Protein AF-A0A8T4CVN1-F1 (afdb_monomer_lite)

pLDDT: mean 88.39, std 10.31, range [43.09, 98.38]

Secondary structure (DSSP, 8-state):
-PPPPPPEEEETTEEEEEEEEEE-GGGSPPTTTTT--B---S-SSTTSEEEEEEEETTEEEEEEEEE-B-GGGTT---TTEEEEEEEEEEEEE-TTS-EEEEEEEEEEEEEESS-B----EEEEEEE---TTTS-TTSPPPP--EEEEEEETTEEEEEEE-

Structure (mmCIF, N/CA/C/O backbone):
data_AF-A0A8T4CVN1-F1
#
_entry.id   AF-A0A8T4CVN1-F1
#
loop_
_atom_site.group_PDB
_atom_site.id
_atom_site.type_symbol
_atom_site.label_atom_id
_atom_site.label_alt_id
_atom_site.label_comp_id
_atom_site.label_asym_id
_atom_site.label_entity_id
_atom_site.label_seq_id
_atom_site.pdbx_PDB_ins_code
_atom_site.Cartn_x
_atom_site.Cartn_y
_atom_site.Cartn_z
_atom_site.occupancy
_atom_site.B_iso_or_equiv
_atom_site.auth_seq_id
_atom_site.auth_comp_id
_atom_site.auth_asym_id
_atom_site.auth_atom_id
_atom_site.pdbx_PDB_model_num
ATOM 1 N N . MET A 1 1 ? 0.709 12.248 -19.402 1.00 43.09 1 MET A N 1
ATOM 2 C CA . MET A 1 1 ? 0.127 12.205 -18.046 1.00 43.09 1 MET A CA 1
ATOM 3 C C . MET A 1 1 ? 0.819 11.056 -17.340 1.00 43.09 1 MET A C 1
ATOM 5 O O . MET A 1 1 ? 0.932 10.008 -17.961 1.00 43.09 1 MET A O 1
ATOM 9 N N . THR A 1 2 ? 1.383 11.261 -16.154 1.00 53.38 2 THR A N 1
ATOM 10 C CA . THR A 1 2 ? 1.953 10.176 -15.342 1.00 53.38 2 THR A CA 1
ATOM 11 C C . THR A 1 2 ? 0.798 9.344 -14.784 1.00 53.38 2 THR A C 1
ATOM 13 O O . THR A 1 2 ? -0.135 9.899 -14.210 1.00 53.38 2 THR A O 1
ATOM 16 N N . GLN A 1 3 ? 0.802 8.041 -15.054 1.00 58.81 3 GLN A N 1
ATOM 17 C CA . GLN A 1 3 ? -0.248 7.109 -14.640 1.00 58.81 3 GLN A CA 1
ATOM 18 C C . GLN A 1 3 ? -0.075 6.780 -13.161 1.00 58.81 3 GLN A C 1
ATOM 20 O O . GLN A 1 3 ? 0.978 6.253 -12.818 1.00 58.81 3 GLN A O 1
ATOM 25 N N . GLN A 1 4 ? -1.074 7.104 -12.328 1.00 73.94 4 GLN A N 1
ATOM 26 C CA . GLN A 1 4 ? -1.076 6.837 -10.883 1.00 73.94 4 GLN A CA 1
ATOM 27 C C . GLN A 1 4 ? -0.698 5.382 -10.599 1.00 73.94 4 GLN A C 1
ATOM 29 O O . GLN A 1 4 ? -1.275 4.473 -11.192 1.00 73.94 4 GLN A O 1
ATOM 34 N N . ILE A 1 5 ? 0.284 5.181 -9.718 1.00 84.31 5 ILE A N 1
ATOM 35 C CA . ILE A 1 5 ? 0.610 3.849 -9.208 1.00 84.31 5 ILE A CA 1
ATOM 36 C C . ILE A 1 5 ? -0.385 3.581 -8.074 1.00 84.31 5 ILE A C 1
ATOM 38 O O . ILE A 1 5 ? -0.454 4.415 -7.163 1.00 84.31 5 ILE A O 1
ATOM 42 N N . PRO A 1 6 ? -1.187 2.507 -8.147 1.00 88.62 6 PRO A N 1
ATOM 43 C CA . PRO A 1 6 ? -2.185 2.219 -7.131 1.00 88.62 6 PRO A CA 1
ATOM 44 C C . PRO A 1 6 ? -1.526 1.736 -5.839 1.00 88.62 6 PRO A C 1
ATOM 46 O O . PRO A 1 6 ? -0.462 1.113 -5.854 1.00 88.62 6 PRO A O 1
ATOM 49 N N . ASP A 1 7 ? -2.203 1.993 -4.726 1.00 92.88 7 ASP A N 1
ATOM 50 C CA . ASP A 1 7 ? -1.884 1.361 -3.451 1.00 92.88 7 ASP A CA 1
ATOM 51 C C . ASP A 1 7 ? -2.186 -0.141 -3.524 1.00 92.88 7 ASP A C 1
ATOM 53 O O . ASP A 1 7 ? -2.892 -0.619 -4.416 1.00 92.88 7 ASP A O 1
ATOM 57 N N . ILE A 1 8 ? -1.638 -0.914 -2.592 1.00 95.00 8 ILE A N 1
ATOM 58 C CA . ILE A 1 8 ? -1.702 -2.378 -2.623 1.00 95.00 8 ILE A CA 1
ATOM 59 C C . ILE A 1 8 ? -2.373 -2.880 -1.350 1.00 95.00 8 ILE A C 1
ATOM 61 O O . ILE A 1 8 ? -2.080 -2.404 -0.260 1.00 95.00 8 ILE A O 1
ATOM 65 N N . CYS A 1 9 ? -3.229 -3.891 -1.459 1.00 97.12 9 CYS A N 1
ATOM 66 C CA . CYS A 1 9 ? -3.781 -4.609 -0.317 1.00 97.12 9 CYS A CA 1
ATOM 67 C C . CYS A 1 9 ? -3.409 -6.089 -0.391 1.00 97.12 9 CYS A C 1
ATOM 69 O O . CYS A 1 9 ? -3.575 -6.728 -1.428 1.00 97.12 9 CYS A O 1
ATOM 71 N N . GLN A 1 10 ? -2.923 -6.658 0.710 1.00 96.69 10 GLN A N 1
ATOM 72 C CA . GLN A 1 10 ? -2.779 -8.102 0.849 1.00 96.69 10 GLN A CA 1
ATOM 73 C C . GLN A 1 10 ? -3.943 -8.681 1.659 1.00 96.69 10 GLN A C 1
ATOM 75 O O . GLN A 1 10 ? -4.124 -8.341 2.830 1.00 96.69 10 GLN A O 1
ATOM 80 N N . PHE A 1 11 ? -4.688 -9.605 1.055 1.00 95.56 11 PHE A N 1
ATOM 81 C CA . PHE A 1 11 ? -5.818 -10.301 1.667 1.00 95.56 11 PHE A CA 1
ATOM 82 C C . PHE A 1 11 ? -5.822 -11.774 1.246 1.00 95.56 11 PHE A C 1
ATOM 84 O O . PHE A 1 11 ? -5.527 -12.099 0.099 1.00 95.56 11 PHE A O 1
ATOM 91 N N . ASP A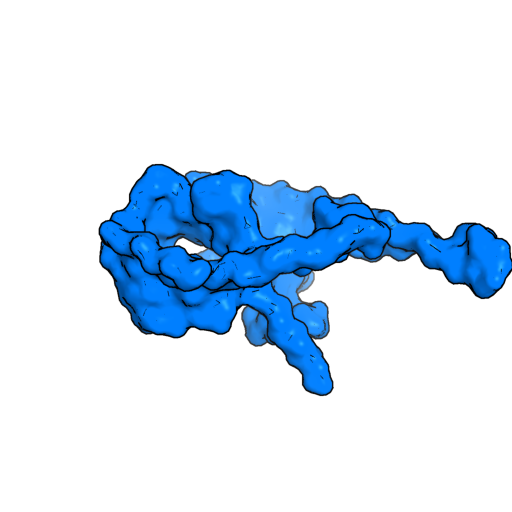 1 12 ? -6.087 -12.667 2.202 1.00 92.62 12 ASP A N 1
ATOM 92 C CA . ASP A 1 12 ? -6.099 -14.128 2.011 1.00 92.62 12 ASP A CA 1
ATOM 93 C C . ASP A 1 12 ? -4.865 -14.686 1.261 1.00 92.62 12 ASP A C 1
ATOM 95 O O . ASP A 1 12 ? -4.936 -15.524 0.365 1.00 92.62 12 ASP A O 1
ATOM 99 N N . GLY A 1 13 ? -3.685 -14.149 1.592 1.00 90.88 13 GLY A N 1
ATOM 100 C CA . GLY A 1 13 ? -2.413 -14.548 0.978 1.00 90.88 13 GLY A CA 1
ATOM 101 C C . GLY A 1 13 ? -2.187 -14.047 -0.454 1.00 90.88 13 GLY A C 1
ATOM 102 O O . GLY A 1 13 ? -1.133 -14.333 -1.022 1.00 90.88 13 GLY A O 1
ATOM 103 N N . ARG A 1 14 ? -3.117 -13.277 -1.027 1.00 92.50 14 ARG A N 1
ATOM 104 C CA . ARG A 1 14 ? -3.013 -12.668 -2.361 1.00 92.50 14 ARG A CA 1
ATOM 105 C C . ARG A 1 14 ? -2.782 -11.164 -2.260 1.00 92.50 14 ARG A C 1
ATOM 107 O O . ARG A 1 14 ? -3.193 -10.533 -1.289 1.00 92.50 14 ARG A O 1
ATOM 114 N N . LYS A 1 15 ? -2.108 -10.599 -3.264 1.00 93.75 15 LYS A N 1
ATOM 115 C CA . LYS A 1 15 ? -1.945 -9.151 -3.427 1.00 93.75 15 LYS A CA 1
ATOM 116 C C . LYS A 1 15 ? -2.971 -8.634 -4.426 1.00 93.75 15 LYS A C 1
ATOM 118 O O . LYS A 1 15 ? -3.173 -9.242 -5.476 1.00 93.75 15 LYS A O 1
ATOM 123 N N . TYR A 1 16 ? -3.529 -7.483 -4.112 1.00 95.38 16 TYR A N 1
ATOM 124 C CA . TYR A 1 16 ? -4.464 -6.748 -4.940 1.00 95.38 16 TYR A CA 1
ATOM 125 C C . TYR A 1 16 ? -3.993 -5.307 -5.067 1.00 95.38 16 TYR A C 1
ATOM 127 O O . TYR A 1 16 ? -3.382 -4.774 -4.140 1.00 95.38 16 TYR A O 1
ATOM 135 N N . GLN A 1 17 ? -4.274 -4.682 -6.201 1.00 94.62 17 GLN A N 1
ATOM 136 C CA . GLN A 1 17 ? -4.220 -3.230 -6.294 1.00 94.62 17 GLN A CA 1
ATOM 137 C C . GLN A 1 17 ? -5.524 -2.654 -5.742 1.00 94.62 17 GLN A C 1
ATOM 139 O O . GLN A 1 17 ? -6.576 -3.286 -5.844 1.00 94.62 17 GLN A O 1
ATOM 144 N N . ILE A 1 18 ? -5.449 -1.482 -5.125 1.00 94.88 18 ILE A N 1
ATOM 145 C CA . ILE A 1 18 ? -6.612 -0.766 -4.614 1.00 94.88 18 ILE A CA 1
ATOM 146 C C . ILE A 1 18 ? -7.068 0.211 -5.688 1.00 94.88 18 ILE A C 1
ATOM 148 O O . ILE A 1 18 ? -6.392 1.202 -5.965 1.00 94.88 18 ILE A O 1
ATOM 152 N N . ASP A 1 19 ? -8.226 -0.062 -6.276 1.00 94.12 19 ASP A N 1
ATOM 153 C CA . ASP A 1 19 ? -8.786 0.775 -7.335 1.00 94.12 19 ASP A CA 1
ATOM 154 C C . ASP A 1 19 ? -9.520 1.986 -6.757 1.00 94.12 19 ASP A C 1
ATOM 156 O O . ASP A 1 19 ? -9.487 3.080 -7.325 1.00 94.12 19 ASP A O 1
ATOM 160 N N . ALA A 1 20 ? -10.201 1.797 -5.621 1.00 93.31 20 ALA A N 1
ATOM 161 C CA . ALA A 1 20 ? -10.963 2.855 -4.976 1.00 93.31 20 ALA A CA 1
ATOM 162 C C . ALA A 1 20 ? -11.210 2.609 -3.484 1.00 93.31 20 ALA A C 1
ATOM 164 O O . ALA A 1 20 ? -11.366 1.479 -3.014 1.00 93.31 20 ALA A O 1
ATOM 165 N N . TRP A 1 21 ? -11.357 3.724 -2.771 1.00 93.94 21 TRP A N 1
ATOM 166 C CA . TRP A 1 21 ? -11.860 3.790 -1.405 1.00 93.94 21 TRP A CA 1
ATOM 167 C C . TRP A 1 21 ? -13.200 4.525 -1.389 1.00 93.94 21 TRP A C 1
ATOM 169 O O . TRP A 1 21 ? -13.320 5.612 -1.959 1.00 93.94 21 TRP A O 1
ATOM 179 N N . TYR A 1 22 ? -14.187 3.986 -0.676 1.00 96.38 22 TYR A N 1
ATOM 180 C CA . TYR A 1 22 ? -15.437 4.687 -0.381 1.00 96.38 22 TYR A CA 1
ATOM 181 C C . TYR A 1 22 ? -15.700 4.655 1.122 1.00 96.38 22 TYR A C 1
ATOM 183 O O . TYR A 1 22 ? -16.114 3.635 1.666 1.00 96.38 22 TYR A O 1
ATOM 191 N N . GLY A 1 23 ? -15.462 5.773 1.806 1.00 94.75 23 GLY A N 1
ATOM 192 C CA . GLY A 1 23 ? -15.583 5.849 3.261 1.00 94.75 23 GLY A CA 1
ATOM 193 C C . GLY A 1 23 ? -14.757 6.981 3.860 1.00 94.75 23 GLY A C 1
ATOM 194 O O . GLY A 1 23 ? -14.490 7.985 3.202 1.00 94.75 23 GLY A O 1
ATOM 195 N N . ASP A 1 24 ? -14.356 6.813 5.115 1.00 92.56 24 ASP A N 1
ATOM 196 C CA . ASP A 1 24 ? -13.551 7.760 5.891 1.00 92.56 24 ASP A CA 1
ATOM 197 C C . ASP A 1 24 ? -12.041 7.605 5.634 1.00 92.56 24 ASP A C 1
ATOM 199 O O . ASP A 1 24 ? -11.274 7.142 6.474 1.00 92.56 24 ASP A O 1
ATOM 203 N N . THR A 1 25 ? -11.573 8.053 4.471 1.00 89.50 25 THR A N 1
ATOM 204 C CA . THR A 1 25 ? -10.144 7.977 4.106 1.00 89.50 25 THR A CA 1
ATOM 205 C C . THR A 1 25 ? -9.224 8.832 4.983 1.00 89.50 25 THR A C 1
ATOM 207 O O . THR A 1 25 ? -8.032 8.5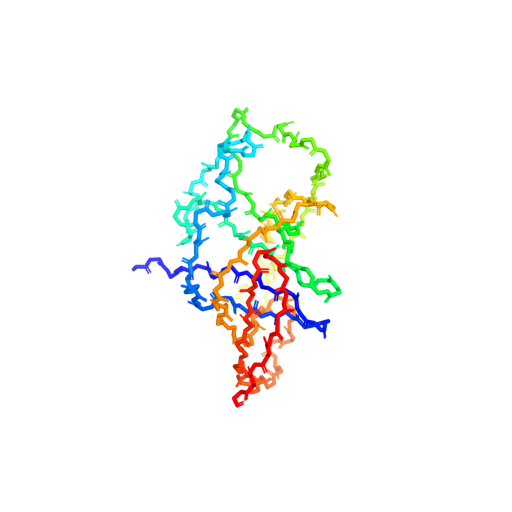58 5.052 1.00 89.50 25 THR A O 1
ATOM 210 N N . ASP A 1 26 ? -9.765 9.813 5.713 1.00 91.12 26 ASP A N 1
ATOM 211 C CA . ASP A 1 26 ? -9.007 10.685 6.627 1.00 91.12 26 ASP A CA 1
ATOM 212 C C . ASP A 1 26 ? -8.343 9.923 7.793 1.00 91.12 26 ASP A C 1
ATOM 214 O O . ASP A 1 26 ? -7.513 10.479 8.513 1.00 91.12 26 ASP A O 1
ATOM 218 N N . CYS A 1 27 ? -8.715 8.656 8.017 1.00 91.56 27 CYS A N 1
ATOM 219 C CA . CYS A 1 27 ? -8.088 7.806 9.028 1.00 91.56 27 CYS A CA 1
ATOM 220 C C . CYS A 1 27 ? -6.729 7.226 8.602 1.00 91.56 27 CYS A C 1
ATOM 222 O O . CYS A 1 27 ? -6.003 6.706 9.454 1.00 91.56 27 CYS A O 1
ATOM 224 N N . ILE A 1 28 ? -6.384 7.298 7.313 1.00 92.31 28 ILE A N 1
ATOM 225 C CA . ILE A 1 28 ? -5.091 6.855 6.793 1.00 92.31 28 ILE A CA 1
ATOM 226 C C . ILE A 1 28 ? -4.062 7.953 7.111 1.00 92.31 28 ILE A C 1
ATOM 228 O O . ILE A 1 28 ? -4.245 9.103 6.709 1.00 92.31 28 ILE A O 1
ATOM 232 N N . PRO A 1 29 ? -2.989 7.656 7.865 1.00 91.50 29 PRO A N 1
ATOM 233 C CA . PRO A 1 29 ? -2.065 8.686 8.323 1.00 91.50 29 PRO A CA 1
ATOM 234 C C . PRO A 1 29 ? -1.211 9.238 7.172 1.00 91.50 29 PRO A C 1
ATOM 236 O O . PRO A 1 29 ? -0.575 8.475 6.441 1.00 91.50 29 PRO A O 1
ATOM 239 N N . SER A 1 30 ? -1.131 10.567 7.052 1.00 90.38 30 SER A N 1
ATOM 240 C CA . SER A 1 30 ? -0.214 11.229 6.111 1.00 90.38 30 SER A CA 1
ATOM 241 C C . SER A 1 30 ? 1.252 11.011 6.502 1.00 90.38 30 SER A C 1
ATOM 243 O O . SER A 1 30 ? 1.560 10.607 7.629 1.00 90.38 30 SER A O 1
ATOM 245 N N . SER A 1 31 ? 2.182 11.295 5.588 1.00 89.50 31 SER A N 1
ATOM 246 C CA . SER A 1 31 ? 3.624 11.196 5.864 1.00 89.50 31 SER A CA 1
ATOM 247 C C . SER A 1 31 ? 4.034 12.055 7.068 1.00 89.50 31 SER A C 1
ATOM 249 O O . SER A 1 31 ? 4.750 11.588 7.956 1.00 89.50 31 SER A O 1
ATOM 251 N N . GLU A 1 32 ? 3.501 13.275 7.173 1.00 88.25 32 GLU A N 1
ATOM 252 C CA . GLU A 1 32 ? 3.784 14.197 8.277 1.00 88.25 32 GLU A CA 1
ATOM 253 C C . GLU A 1 32 ? 3.236 13.687 9.608 1.00 88.25 32 GLU A C 1
ATOM 255 O O . GLU A 1 32 ? 3.895 13.840 10.637 1.00 88.25 32 GLU A O 1
ATOM 260 N N . ALA A 1 33 ? 2.056 13.057 9.603 1.00 89.12 33 ALA A N 1
ATOM 261 C CA . ALA A 1 33 ? 1.488 12.436 10.799 1.00 89.12 33 ALA A CA 1
ATOM 262 C C . ALA A 1 33 ? 2.358 11.271 11.301 1.00 89.1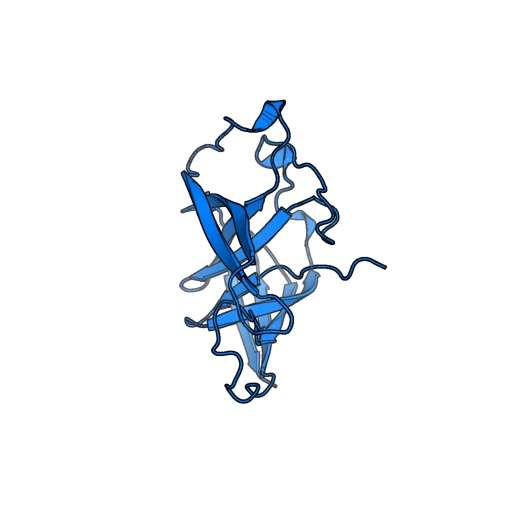2 33 ALA A C 1
ATOM 264 O O . ALA A 1 33 ? 2.432 11.028 12.506 1.00 89.12 33 ALA A O 1
ATOM 265 N N . LEU A 1 34 ? 3.055 10.592 10.386 1.00 89.69 34 LEU A N 1
ATOM 266 C CA . LEU A 1 34 ? 4.043 9.553 10.683 1.00 89.69 34 LEU A CA 1
ATOM 267 C C . LEU A 1 34 ? 5.439 10.117 10.997 1.00 89.69 34 LEU A C 1
ATOM 269 O O . LEU A 1 34 ? 6.327 9.355 11.375 1.00 89.69 34 LEU A O 1
ATOM 273 N N . GLY A 1 35 ? 5.631 11.434 10.880 1.00 88.38 35 GLY A N 1
ATOM 274 C CA . GLY A 1 35 ? 6.839 12.149 11.288 1.00 88.38 35 GLY A CA 1
ATOM 275 C C . GLY A 1 35 ? 7.931 12.271 10.225 1.00 88.38 35 GLY A C 1
ATOM 276 O O . GLY A 1 35 ? 9.037 12.692 10.564 1.00 88.38 35 GLY A O 1
ATOM 277 N N . PHE A 1 36 ? 7.647 11.947 8.962 1.00 88.25 36 PHE A N 1
ATOM 278 C CA . PHE A 1 36 ? 8.585 12.117 7.849 1.00 88.25 36 PHE A CA 1
ATOM 279 C C . PHE A 1 36 ? 7.987 12.943 6.712 1.00 88.25 36 PHE A C 1
ATOM 281 O O . PHE A 1 36 ? 6.789 13.205 6.658 1.00 88.25 36 PHE A O 1
ATOM 288 N N . THR A 1 37 ? 8.839 13.358 5.781 1.00 87.12 37 THR A N 1
ATOM 289 C CA . THR A 1 37 ? 8.408 13.990 4.534 1.00 87.12 37 THR A CA 1
ATOM 290 C C . THR A 1 37 ? 8.941 13.225 3.338 1.00 87.12 37 THR A C 1
ATOM 292 O O . THR A 1 37 ? 10.084 12.753 3.328 1.00 87.12 37 THR A O 1
ATOM 295 N N . THR A 1 38 ? 8.095 13.115 2.326 1.00 84.31 38 THR A N 1
ATOM 296 C CA . THR A 1 38 ? 8.388 12.439 1.069 1.00 84.31 38 THR A CA 1
ATOM 297 C C . THR A 1 38 ? 8.653 13.441 -0.044 1.00 84.31 38 THR A C 1
ATOM 299 O O . THR A 1 38 ? 8.168 14.573 -0.029 1.00 84.31 38 THR A O 1
ATOM 302 N N . GLU A 1 39 ? 9.444 13.023 -1.021 1.00 82.88 39 GLU A N 1
ATOM 303 C CA . GLU A 1 39 ? 9.624 13.721 -2.285 1.00 82.88 39 GLU A CA 1
ATOM 304 C C . GLU A 1 39 ? 8.808 13.002 -3.361 1.00 82.88 39 GLU A C 1
ATOM 306 O O . GLU A 1 39 ? 8.818 11.779 -3.468 1.00 82.88 39 GLU A O 1
ATOM 311 N N . SER A 1 40 ? 8.084 13.751 -4.189 1.00 70.06 40 SER A N 1
ATOM 312 C CA . SER A 1 40 ? 7.444 13.168 -5.369 1.00 70.06 40 SER A CA 1
ATOM 313 C C . SER A 1 40 ? 8.500 13.004 -6.467 1.00 70.06 40 SER A C 1
ATOM 315 O O . SER A 1 40 ? 8.677 13.876 -7.318 1.00 70.06 40 SER A O 1
ATOM 317 N N . GLU A 1 41 ? 9.250 11.901 -6.449 1.00 57.12 41 GLU A N 1
ATOM 318 C CA . GLU A 1 41 ? 10.131 11.546 -7.568 1.00 57.12 41 GLU A CA 1
ATOM 319 C C . GLU A 1 41 ? 9.323 10.888 -8.679 1.00 57.12 41 GLU A C 1
ATOM 321 O O . GLU A 1 41 ? 9.362 9.675 -8.832 1.00 57.12 41 GLU A O 1
ATOM 326 N N . HIS A 1 42 ? 8.566 11.656 -9.465 1.00 49.41 42 HIS A N 1
ATOM 327 C CA . HIS A 1 42 ? 7.847 11.146 -10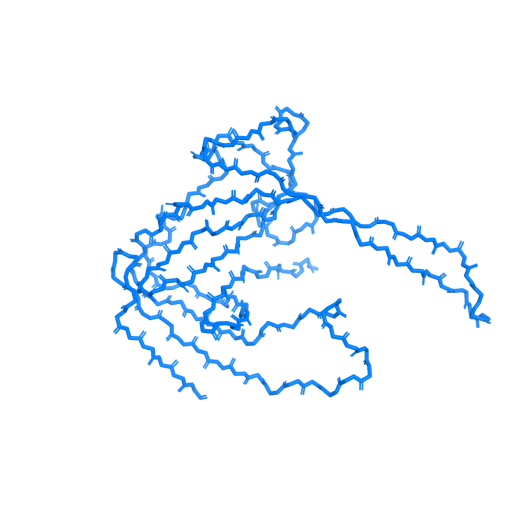.646 1.00 49.41 42 HIS A CA 1
ATOM 328 C C . HIS A 1 42 ? 6.926 9.925 -10.406 1.00 49.41 42 HIS A C 1
ATOM 330 O O . HIS A 1 42 ? 6.316 9.435 -11.360 1.00 49.41 42 HIS A O 1
ATOM 336 N N . THR A 1 43 ? 6.785 9.450 -9.166 1.00 49.97 43 THR A N 1
ATOM 337 C CA . THR A 1 43 ? 5.823 8.451 -8.756 1.00 49.97 43 THR A CA 1
ATOM 338 C C . THR A 1 43 ? 4.486 9.133 -8.904 1.00 49.97 43 THR A C 1
ATOM 340 O O . THR A 1 43 ? 4.268 10.274 -8.498 1.00 49.97 43 THR A O 1
ATOM 343 N N . ALA A 1 44 ? 3.586 8.472 -9.605 1.00 57.22 44 ALA A N 1
ATOM 344 C CA . ALA A 1 44 ? 2.326 9.090 -9.953 1.00 57.22 44 ALA A CA 1
ATOM 345 C C . ALA A 1 44 ? 1.341 9.143 -8.770 1.00 57.22 44 ALA A C 1
ATOM 347 O O . ALA A 1 44 ? 0.177 9.488 -8.959 1.00 57.22 44 ALA A O 1
ATOM 348 N N . ASN A 1 45 ? 1.818 8.821 -7.564 1.00 67.19 45 ASN A N 1
ATOM 349 C CA . ASN A 1 45 ? 1.118 9.028 -6.313 1.00 67.19 45 ASN A CA 1
ATOM 350 C C . ASN A 1 45 ? 1.447 10.430 -5.769 1.00 67.19 45 ASN A C 1
ATOM 352 O O . ASN A 1 45 ? 2.610 10.836 -5.692 1.00 67.19 45 ASN A O 1
ATOM 356 N N . TRP A 1 46 ? 0.407 11.193 -5.431 1.00 62.12 46 TRP A N 1
ATOM 357 C CA . TRP A 1 46 ? 0.512 12.611 -5.080 1.00 62.12 46 TRP A CA 1
ATOM 358 C C . TRP A 1 46 ? 1.310 12.873 -3.802 1.00 62.12 46 TRP A C 1
ATOM 360 O O . TRP A 1 46 ? 1.858 13.964 -3.655 1.00 62.12 46 TRP A O 1
ATOM 370 N N . GLU A 1 47 ? 1.436 11.875 -2.927 1.00 72.06 47 GLU A N 1
ATOM 371 C CA . GLU A 1 47 ? 2.233 11.966 -1.702 1.00 72.06 47 GLU A CA 1
ATOM 372 C C . GLU A 1 47 ? 3.652 11.397 -1.854 1.00 72.06 47 GLU A C 1
ATOM 374 O O . GLU A 1 47 ? 4.386 11.325 -0.875 1.00 72.06 47 GLU A O 1
ATOM 379 N N . GLY A 1 48 ? 4.082 10.979 -3.051 1.00 81.12 48 GLY A N 1
ATOM 380 C CA . GLY A 1 48 ? 5.433 10.431 -3.242 1.00 81.12 48 GLY A CA 1
ATOM 381 C C . GLY A 1 48 ? 5.675 9.099 -2.515 1.00 81.12 48 GLY A C 1
ATOM 382 O O . GLY A 1 48 ? 6.824 8.733 -2.261 1.00 81.12 48 GLY A O 1
ATOM 383 N N . ARG A 1 49 ? 4.597 8.388 -2.165 1.00 89.06 49 ARG A N 1
ATOM 384 C CA . ARG A 1 49 ? 4.626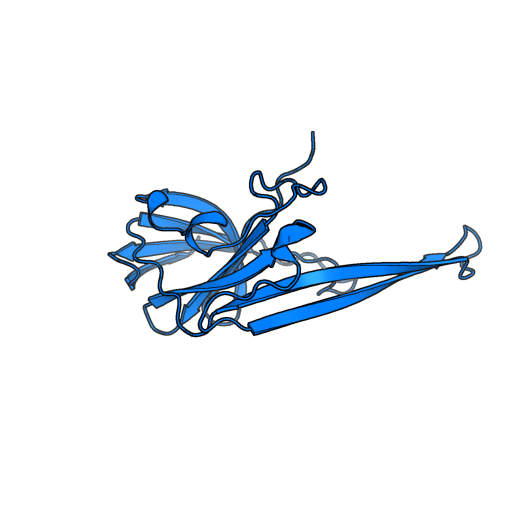 7.079 -1.508 1.00 89.06 49 ARG A CA 1
ATOM 385 C C . ARG A 1 49 ? 3.592 6.129 -2.105 1.00 89.06 49 ARG A C 1
ATOM 387 O O . ARG A 1 49 ? 2.687 6.589 -2.789 1.00 89.06 49 ARG A O 1
ATOM 394 N N . ILE A 1 50 ? 3.737 4.834 -1.860 1.00 91.06 50 ILE A N 1
ATOM 395 C CA . ILE A 1 50 ? 2.744 3.806 -2.196 1.00 91.06 50 ILE A CA 1
ATOM 396 C C . ILE A 1 50 ? 2.394 3.075 -0.905 1.00 91.06 50 ILE A C 1
ATOM 398 O O . ILE A 1 50 ? 3.283 2.548 -0.223 1.00 91.06 50 ILE A O 1
ATOM 402 N N . ASP A 1 51 ? 1.109 3.040 -0.5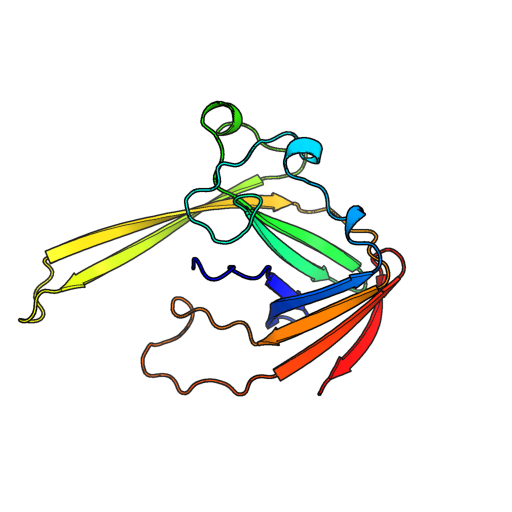73 1.00 93.75 51 ASP A N 1
ATOM 403 C CA . ASP A 1 51 ? 0.634 2.444 0.665 1.00 93.75 51 ASP A CA 1
ATOM 404 C C . ASP A 1 51 ? 0.364 0.954 0.443 1.00 93.75 51 ASP A C 1
ATOM 406 O O . ASP A 1 51 ? -0.328 0.547 -0.489 1.00 93.75 51 ASP A O 1
ATOM 410 N N . HIS A 1 52 ? 0.912 0.108 1.311 1.00 95.50 52 HIS A N 1
ATOM 411 C CA . HIS A 1 52 ? 0.630 -1.320 1.302 1.00 95.50 52 HIS A CA 1
ATOM 412 C C . HIS A 1 52 ? -0.140 -1.697 2.560 1.00 95.50 52 HIS A C 1
ATOM 414 O O . HIS A 1 52 ? 0.404 -1.789 3.668 1.00 95.50 52 HIS A O 1
ATOM 420 N N . PHE A 1 53 ? -1.415 -1.971 2.358 1.00 97.31 53 PHE A N 1
ATOM 421 C CA . PHE A 1 53 ? -2.322 -2.465 3.366 1.00 97.31 53 PHE A CA 1
ATOM 422 C C . PHE A 1 53 ? -2.251 -3.985 3.471 1.00 97.31 53 PHE A C 1
ATOM 424 O O . PHE A 1 53 ? -1.926 -4.697 2.519 1.00 97.31 53 PHE A O 1
ATOM 431 N N . GLN A 1 54 ? -2.592 -4.496 4.644 1.00 97.44 54 GLN A N 1
ATOM 432 C CA . GLN A 1 54 ? -2.758 -5.921 4.868 1.00 97.44 54 GLN A CA 1
ATOM 433 C C . GLN A 1 54 ? -3.970 -6.160 5.754 1.00 97.44 54 GLN A C 1
ATOM 435 O O . GLN A 1 54 ? -4.123 -5.533 6.802 1.00 97.44 54 GLN A O 1
ATOM 440 N N . VAL A 1 55 ? -4.804 -7.112 5.358 1.00 97.19 55 VAL A N 1
ATOM 441 C CA . VAL A 1 55 ? -5.862 -7.642 6.210 1.00 97.19 55 VAL A CA 1
ATOM 442 C C . VAL A 1 55 ? -5.334 -8.901 6.888 1.00 97.19 55 VAL A C 1
ATOM 444 O O . VAL A 1 55 ? -4.997 -9.886 6.229 1.00 97.19 55 VAL A O 1
ATOM 447 N N . CYS A 1 56 ? -5.217 -8.861 8.213 1.00 95.50 56 CYS A N 1
ATOM 448 C CA . CYS A 1 56 ? -4.737 -9.980 9.020 1.00 95.50 56 CYS A CA 1
ATOM 449 C C . CYS A 1 56 ? -5.750 -10.295 10.121 1.00 95.50 56 CYS A C 1
ATOM 451 O O . CYS A 1 56 ? -6.114 -9.425 10.916 1.00 95.50 56 CYS A O 1
ATOM 453 N N . GLY A 1 57 ? -6.227 -11.542 10.151 1.00 93.50 57 GLY A N 1
ATOM 454 C CA . GLY A 1 57 ? -7.437 -11.875 10.895 1.00 93.50 57 GLY A CA 1
ATOM 455 C C . GLY A 1 57 ? -8.617 -11.095 10.321 1.00 93.50 57 GLY A C 1
ATOM 456 O O . GLY A 1 57 ? -8.913 -11.209 9.137 1.00 93.50 57 GLY A O 1
ATOM 457 N N . ASP A 1 58 ? -9.251 -10.278 11.152 1.00 96.31 58 ASP A N 1
ATOM 458 C CA . ASP A 1 58 ? -10.351 -9.394 10.779 1.00 96.31 58 ASP A CA 1
ATOM 459 C C . ASP A 1 58 ? -9.937 -7.918 10.713 1.00 96.31 58 ASP A C 1
ATOM 461 O O . ASP A 1 58 ? -10.802 -7.071 10.544 1.00 96.31 58 ASP A O 1
ATOM 465 N N . LYS A 1 59 ? -8.651 -7.570 10.847 1.00 97.81 59 LYS A N 1
ATOM 466 C CA . LYS A 1 59 ? -8.210 -6.171 10.965 1.00 97.81 59 LYS A CA 1
ATOM 467 C C . LYS A 1 59 ? -7.435 -5.672 9.757 1.00 97.81 59 LYS A C 1
ATOM 469 O O . LYS A 1 59 ? -6.614 -6.400 9.202 1.00 97.81 59 LYS A O 1
ATOM 474 N N . LEU A 1 60 ? -7.653 -4.402 9.423 1.00 98.00 60 LEU A N 1
ATOM 475 C CA . LEU A 1 60 ? -6.898 -3.652 8.425 1.00 98.00 60 LEU A CA 1
ATOM 476 C C . LEU A 1 60 ? -5.665 -2.987 9.047 1.00 98.00 60 LEU A C 1
ATOM 478 O O . LEU A 1 60 ? -5.767 -2.220 10.008 1.00 98.00 60 LEU A O 1
ATOM 482 N N . TYR A 1 61 ? -4.509 -3.244 8.450 1.00 97.62 61 TYR A N 1
ATOM 483 C CA . TYR A 1 61 ? -3.227 -2.662 8.821 1.00 97.62 61 TYR A CA 1
ATOM 484 C C . TYR A 1 61 ? -2.654 -1.864 7.659 1.00 97.62 61 TYR A C 1
ATOM 486 O O . TYR A 1 61 ? -2.744 -2.303 6.513 1.00 97.62 61 TYR A O 1
ATOM 494 N N . LEU A 1 62 ? -1.996 -0.746 7.962 1.00 96.19 62 LEU A N 1
ATOM 495 C CA . LEU A 1 62 ? -1.020 -0.143 7.062 1.00 96.19 62 LEU A CA 1
ATOM 496 C C . LEU A 1 62 ? 0.317 -0.831 7.329 1.00 96.19 62 LEU A C 1
ATOM 498 O O . LEU A 1 62 ? 1.026 -0.494 8.274 1.00 96.19 62 LEU A O 1
ATOM 502 N N . PHE A 1 63 ? 0.611 -1.866 6.549 1.00 95.25 63 PHE A N 1
ATOM 503 C CA . PHE A 1 63 ? 1.712 -2.784 6.826 1.00 95.25 63 PHE A CA 1
ATOM 504 C C . PHE A 1 63 ? 3.062 -2.219 6.392 1.00 95.25 63 PHE A C 1
ATOM 506 O O . PHE A 1 63 ? 4.047 -2.315 7.121 1.00 95.25 63 PHE A O 1
ATOM 513 N N . LYS A 1 64 ? 3.134 -1.618 5.204 1.00 94.88 64 LYS A N 1
ATOM 514 C CA . LYS A 1 64 ? 4.361 -0.974 4.731 1.00 94.88 64 LYS A CA 1
ATOM 515 C C . LYS A 1 64 ? 4.059 0.192 3.800 1.00 94.88 64 LYS A C 1
ATOM 517 O O . LYS A 1 64 ? 2.996 0.253 3.198 1.00 94.88 64 LYS A O 1
ATOM 522 N N . LEU A 1 65 ? 5.023 1.087 3.670 1.00 93.44 65 LEU A N 1
ATOM 523 C CA . LEU A 1 65 ? 4.989 2.239 2.780 1.00 93.44 65 LEU A CA 1
ATOM 524 C C . LEU A 1 65 ? 6.218 2.190 1.890 1.00 93.44 65 LEU A C 1
ATOM 526 O O . LEU A 1 65 ? 7.323 2.198 2.428 1.00 93.44 65 LEU A O 1
ATOM 530 N N . GLU A 1 66 ? 6.051 2.149 0.572 1.00 92.62 66 GLU A N 1
ATOM 531 C CA . GLU A 1 66 ? 7.150 2.481 -0.337 1.00 92.62 66 GLU A CA 1
ATOM 532 C C . GLU A 1 66 ? 7.293 3.995 -0.352 1.00 92.62 66 GLU A C 1
ATOM 534 O O . GLU A 1 66 ? 6.325 4.693 -0.638 1.00 92.62 66 GLU A O 1
ATOM 539 N N . VAL A 1 67 ? 8.462 4.520 -0.005 1.00 90.12 67 VAL A N 1
ATOM 540 C CA . VAL A 1 67 ? 8.656 5.960 0.181 1.00 90.12 67 VAL A CA 1
ATOM 541 C C . VAL A 1 67 ? 9.866 6.451 -0.582 1.00 90.12 67 VAL A C 1
ATOM 543 O O . VAL A 1 67 ? 10.900 5.786 -0.647 1.00 90.12 67 VAL A O 1
ATOM 546 N N . ASN A 1 68 ? 9.766 7.680 -1.074 1.00 87.81 68 ASN A N 1
ATOM 547 C CA . ASN A 1 68 ? 10.935 8.457 -1.433 1.00 87.81 68 ASN A CA 1
ATOM 548 C C . ASN A 1 68 ? 11.163 9.543 -0.386 1.00 87.81 68 ASN A C 1
ATOM 550 O O . ASN A 1 68 ? 10.385 10.487 -0.292 1.00 87.81 68 ASN A O 1
ATOM 554 N N . LEU A 1 69 ? 12.170 9.369 0.466 1.00 85.62 69 LEU A N 1
ATOM 555 C CA . LEU A 1 69 ? 12.401 10.259 1.602 1.00 85.62 69 LEU A CA 1
ATOM 556 C C . LEU A 1 69 ? 13.217 11.479 1.187 1.00 85.62 69 LEU A C 1
ATOM 558 O O . LEU A 1 69 ? 14.278 11.347 0.573 1.00 85.62 69 LEU A O 1
ATOM 562 N N . SER A 1 70 ? 12.779 12.653 1.641 1.00 84.00 70 SER A N 1
ATOM 563 C CA . SER A 1 70 ? 13.573 13.871 1.491 1.00 84.00 70 SER A CA 1
ATOM 564 C C . SER A 1 70 ? 14.913 13.769 2.213 1.00 84.00 70 SER A C 1
ATOM 566 O O . SER A 1 70 ? 15.054 13.018 3.182 1.00 84.00 70 SER A O 1
ATOM 568 N N . GLU A 1 71 ? 15.910 14.552 1.789 1.00 83.00 71 GLU A N 1
ATOM 569 C CA . GLU A 1 71 ? 17.257 14.514 2.384 1.00 83.00 71 GLU A CA 1
ATOM 570 C C . GLU A 1 71 ? 17.239 14.676 3.916 1.00 83.00 71 GLU A C 1
ATOM 572 O O . GLU A 1 71 ? 17.959 13.969 4.618 1.00 83.00 71 GLU A O 1
ATOM 577 N N . GLY A 1 72 ? 16.355 15.532 4.441 1.00 80.81 72 GLY A N 1
ATOM 578 C CA . GLY A 1 72 ? 16.183 15.742 5.883 1.00 80.81 72 GLY A CA 1
ATOM 579 C C . GLY A 1 72 ? 15.495 14.594 6.633 1.00 80.81 72 GLY A C 1
ATOM 580 O O . GLY A 1 72 ? 15.587 14.540 7.857 1.00 80.81 72 GLY A O 1
ATOM 581 N N . SER A 1 73 ? 14.833 13.680 5.920 1.00 84.12 73 SER A N 1
ATOM 582 C CA . SER A 1 73 ? 14.087 12.545 6.480 1.00 84.12 73 SER A CA 1
ATOM 583 C C . SER A 1 73 ? 14.747 11.186 6.216 1.00 84.12 73 SER A C 1
ATOM 585 O O . SER A 1 73 ? 14.241 10.176 6.694 1.00 84.12 73 SER A O 1
ATOM 587 N N . LYS A 1 74 ? 15.873 11.119 5.489 1.00 82.38 74 LYS A N 1
ATOM 588 C CA . LYS A 1 74 ? 16.503 9.846 5.067 1.00 82.38 74 LYS A CA 1
ATOM 589 C C . LYS A 1 74 ? 16.819 8.880 6.209 1.00 82.38 74 LYS A C 1
ATOM 591 O O . LYS A 1 74 ? 16.664 7.667 6.037 1.00 82.38 74 LYS A O 1
ATOM 596 N N . ASP A 1 75 ? 17.238 9.428 7.346 1.00 84.25 75 ASP A N 1
ATOM 597 C CA . ASP A 1 75 ? 17.606 8.674 8.550 1.00 84.25 75 ASP A CA 1
ATOM 598 C C . ASP A 1 75 ? 16.463 8.589 9.573 1.00 84.25 75 ASP A C 1
ATOM 600 O O . ASP A 1 75 ? 16.622 7.988 10.638 1.00 84.25 75 ASP A O 1
ATOM 604 N N . TYR A 1 76 ? 15.310 9.195 9.278 1.00 84.81 76 TYR A N 1
ATOM 605 C CA . TYR A 1 76 ? 14.152 9.120 10.152 1.00 84.81 76 TYR A CA 1
ATOM 606 C C . TYR A 1 76 ? 13.513 7.731 10.082 1.00 84.81 76 TYR A C 1
ATOM 608 O O . TYR A 1 76 ? 13.359 7.141 9.012 1.00 84.81 76 TYR A O 1
ATOM 616 N N . LEU A 1 77 ? 13.103 7.228 11.244 1.00 88.62 77 LEU A N 1
ATOM 617 C CA . LEU A 1 77 ? 12.370 5.981 11.374 1.00 88.62 77 LEU A CA 1
ATOM 618 C C . LEU A 1 77 ? 11.239 6.185 12.389 1.00 88.62 77 LEU A C 1
ATOM 620 O O . LEU A 1 77 ? 11.536 6.478 13.554 1.00 88.62 77 LEU A O 1
ATOM 624 N N . PRO A 1 78 ? 9.964 6.041 11.981 1.00 88.88 78 PRO A N 1
ATOM 625 C CA . PRO A 1 78 ? 8.850 6.088 12.916 1.00 88.88 78 PRO A CA 1
ATOM 626 C C . PRO A 1 78 ? 9.016 5.065 14.046 1.00 88.88 78 PRO A C 1
ATOM 628 O O . PRO A 1 78 ? 9.590 3.988 13.867 1.00 88.88 78 PRO A O 1
ATOM 631 N N . GLN A 1 79 ? 8.488 5.384 15.226 1.00 86.69 79 GLN A N 1
ATOM 632 C CA . GLN A 1 79 ? 8.527 4.460 16.357 1.00 86.69 79 GLN A CA 1
ATOM 633 C C . GLN A 1 79 ? 7.777 3.164 16.019 1.00 86.69 79 GLN A C 1
ATOM 635 O O . GLN A 1 79 ? 6.655 3.210 15.530 1.00 86.69 79 GLN A O 1
ATOM 640 N N . GLY A 1 80 ? 8.394 2.013 16.306 1.00 84.75 80 GLY A N 1
ATOM 641 C CA . GLY A 1 80 ? 7.801 0.700 16.018 1.00 84.75 80 GLY A CA 1
ATOM 642 C C . GLY A 1 80 ? 7.896 0.278 14.549 1.00 84.75 80 GLY A C 1
ATOM 643 O O . GLY A 1 80 ? 7.532 -0.848 14.222 1.00 84.75 80 GLY A O 1
ATOM 644 N N . ALA A 1 81 ? 8.432 1.137 13.678 1.00 93.81 81 ALA A N 1
ATOM 645 C CA . ALA A 1 81 ? 8.699 0.793 12.294 1.00 93.81 81 ALA A CA 1
ATOM 646 C C . ALA A 1 81 ? 10.132 0.286 12.102 1.00 93.81 81 ALA A C 1
ATOM 648 O O . ALA A 1 81 ? 11.044 0.569 12.884 1.00 93.81 81 ALA A O 1
ATOM 649 N N . ARG A 1 82 ? 10.347 -0.430 11.002 1.00 94.31 82 ARG A N 1
ATOM 650 C CA . ARG A 1 82 ? 11.670 -0.807 10.493 1.00 94.31 82 ARG A CA 1
ATOM 651 C C . ARG A 1 82 ? 11.820 -0.357 9.047 1.00 94.31 82 ARG A C 1
ATOM 653 O O . ARG A 1 82 ? 10.836 -0.248 8.322 1.00 94.31 82 ARG A O 1
ATOM 660 N N . LYS A 1 83 ? 13.059 -0.113 8.626 1.00 92.88 83 LYS A N 1
ATOM 661 C CA . LYS A 1 83 ? 13.379 0.246 7.243 1.00 92.88 83 LYS A CA 1
ATOM 662 C C . LYS A 1 83 ? 13.817 -0.995 6.473 1.00 92.88 83 LYS A C 1
ATOM 664 O O . LYS A 1 83 ? 14.694 -1.725 6.936 1.00 92.88 83 LYS A O 1
ATOM 669 N N . GLU A 1 84 ? 13.238 -1.216 5.303 1.00 94.31 84 GLU A N 1
ATOM 670 C CA . GLU A 1 84 ? 13.709 -2.201 4.330 1.00 94.31 84 GLU A CA 1
ATOM 671 C C . GLU A 1 84 ? 14.170 -1.496 3.060 1.00 94.31 84 GLU A C 1
ATOM 673 O O . GLU A 1 84 ? 13.641 -0.456 2.676 1.00 94.31 84 GLU A O 1
ATOM 678 N N . VAL A 1 85 ? 15.171 -2.071 2.401 1.00 92.00 85 VAL A N 1
ATOM 679 C CA . VAL A 1 85 ? 15.643 -1.591 1.105 1.00 92.00 85 VAL A CA 1
ATOM 680 C C . VAL A 1 85 ? 15.685 -2.774 0.158 1.00 92.00 85 VAL A C 1
ATOM 682 O O . VAL A 1 85 ? 16.381 -3.756 0.420 1.00 92.00 85 VAL A O 1
ATOM 685 N N . LEU A 1 86 ? 14.948 -2.669 -0.942 1.00 91.00 86 LEU A N 1
ATOM 686 C CA . LEU A 1 86 ? 14.972 -3.628 -2.033 1.00 91.00 86 LEU A CA 1
ATOM 687 C C . LEU A 1 86 ? 15.767 -3.036 -3.194 1.00 91.00 86 LEU A C 1
ATOM 689 O O . LEU A 1 86 ? 15.465 -1.946 -3.674 1.00 91.00 86 LEU A O 1
ATOM 693 N N . LEU A 1 87 ? 16.773 -3.777 -3.649 1.00 91.31 87 LEU A N 1
ATOM 694 C CA . LEU A 1 87 ? 17.540 -3.448 -4.845 1.00 91.31 87 LEU A CA 1
ATOM 695 C C . LEU A 1 87 ? 17.134 -4.423 -5.951 1.00 91.31 87 LEU A C 1
ATOM 697 O O . LEU A 1 87 ? 17.291 -5.636 -5.798 1.00 91.31 87 LEU A O 1
ATOM 701 N N . ARG A 1 88 ? 16.588 -3.897 -7.047 1.00 89.25 88 ARG A N 1
ATOM 702 C CA . ARG A 1 88 ? 16.287 -4.640 -8.276 1.00 89.25 88 ARG A CA 1
ATOM 703 C C . ARG A 1 88 ? 17.312 -4.249 -9.339 1.00 89.25 88 ARG A C 1
ATOM 705 O O . ARG A 1 88 ? 17.681 -3.085 -9.450 1.00 89.25 88 ARG A O 1
ATOM 712 N N . TYR A 1 89 ? 17.777 -5.222 -10.115 1.00 89.62 89 TYR A N 1
ATOM 713 C CA . TYR A 1 89 ? 18.775 -5.007 -11.160 1.00 89.62 89 TYR A CA 1
ATOM 714 C C . TYR A 1 89 ? 18.222 -5.452 -12.510 1.00 89.62 89 TYR A C 1
ATOM 716 O O . TYR A 1 89 ? 17.724 -6.570 -12.630 1.00 89.62 89 TYR A O 1
ATOM 724 N N . GLU A 1 90 ? 18.351 -4.602 -13.524 1.00 87.06 90 GLU A N 1
ATOM 725 C CA . GLU A 1 90 ? 17.896 -4.874 -14.887 1.00 87.06 90 GLU A CA 1
ATOM 726 C C . GLU A 1 90 ? 19.061 -4.822 -15.865 1.00 87.06 90 GLU A C 1
ATOM 728 O O . GLU A 1 90 ? 19.765 -3.814 -15.959 1.00 87.06 90 GLU A O 1
ATOM 733 N N . GLN A 1 91 ? 19.266 -5.909 -16.606 1.00 88.50 91 GLN A N 1
ATOM 734 C CA . GLN A 1 91 ? 20.269 -5.951 -17.659 1.00 88.50 91 GLN A CA 1
ATOM 735 C C . GLN A 1 91 ? 19.650 -5.492 -18.977 1.00 88.50 91 GLN A C 1
ATOM 737 O O . GLN A 1 91 ? 18.909 -6.233 -19.621 1.00 88.50 91 GLN A O 1
ATOM 742 N N . PHE A 1 92 ? 20.039 -4.306 -19.429 1.00 87.12 92 PHE A N 1
ATOM 743 C CA . PHE A 1 92 ? 19.735 -3.844 -20.774 1.00 87.12 92 PHE A CA 1
ATOM 744 C C . PHE A 1 92 ? 20.672 -4.514 -21.774 1.00 87.12 92 PHE A C 1
ATOM 746 O O . PHE A 1 92 ? 21.862 -4.734 -21.504 1.00 87.12 92 PHE A O 1
ATOM 753 N N . THR A 1 93 ? 20.118 -4.853 -22.934 1.00 89.25 93 THR A N 1
ATOM 754 C CA . THR A 1 93 ? 20.860 -5.442 -24.046 1.00 89.25 93 THR A CA 1
ATOM 755 C C . THR A 1 93 ? 20.760 -4.553 -25.278 1.00 89.25 93 THR A C 1
ATOM 757 O O . THR A 1 93 ? 19.766 -3.856 -25.482 1.00 89.25 93 THR A O 1
ATOM 760 N N . ASP A 1 94 ? 21.812 -4.538 -26.094 1.00 89.50 94 ASP A N 1
ATOM 761 C CA . ASP A 1 94 ? 21.756 -3.892 -27.403 1.00 89.50 94 ASP A CA 1
ATOM 762 C C . ASP A 1 94 ? 20.891 -4.689 -28.397 1.00 89.50 94 ASP A C 1
ATOM 764 O O . ASP A 1 94 ? 20.454 -5.809 -28.136 1.00 89.50 94 ASP A O 1
ATOM 768 N N . PHE A 1 95 ? 20.700 -4.141 -29.601 1.00 87.62 95 PHE A N 1
ATOM 769 C CA . PHE A 1 95 ? 19.978 -4.814 -30.689 1.00 87.62 95 PHE A CA 1
ATOM 770 C C . PHE A 1 95 ? 20.611 -6.145 -31.146 1.00 87.62 95 PHE A C 1
ATOM 772 O O . PHE A 1 95 ? 20.001 -6.869 -31.930 1.00 87.62 95 PHE A O 1
ATOM 779 N N . SER A 1 96 ? 21.831 -6.469 -30.699 1.00 89.19 96 SER A N 1
ATOM 780 C CA . SER A 1 96 ? 22.503 -7.751 -30.943 1.00 89.19 96 SER A CA 1
ATOM 781 C C . SER A 1 96 ? 22.367 -8.741 -29.777 1.00 89.19 96 SER A C 1
ATOM 783 O O . SER A 1 96 ? 22.933 -9.833 -29.841 1.00 89.19 96 SER A O 1
ATOM 785 N N . GLY A 1 97 ? 21.620 -8.377 -28.729 1.00 84.25 97 GLY A N 1
ATOM 786 C CA . GLY A 1 97 ? 21.416 -9.177 -27.523 1.00 84.25 97 GLY A CA 1
ATOM 787 C C . GLY A 1 97 ? 22.607 -9.162 -26.564 1.00 84.25 97 GLY A C 1
ATOM 788 O O . GLY A 1 97 ? 22.674 -9.996 -25.661 1.00 84.25 97 GLY A O 1
ATOM 789 N N . LYS A 1 98 ? 23.576 -8.256 -26.746 1.00 88.69 98 LYS A N 1
ATOM 790 C CA . LYS A 1 98 ? 24.737 -8.157 -25.855 1.00 88.69 98 LYS A CA 1
ATOM 791 C C . LYS A 1 98 ? 24.436 -7.244 -24.667 1.00 88.69 98 LYS A C 1
ATOM 793 O O . LYS A 1 98 ? 23.879 -6.169 -24.879 1.00 88.69 98 LYS A O 1
ATOM 798 N N . PRO A 1 99 ? 24.849 -7.623 -23.444 1.00 86.56 99 PRO A N 1
ATOM 799 C CA . PRO A 1 99 ? 24.761 -6.764 -22.265 1.00 86.56 99 PRO A CA 1
ATOM 800 C C . PRO A 1 99 ? 25.449 -5.413 -22.492 1.00 86.56 99 PRO A C 1
ATOM 802 O O . PRO A 1 99 ? 26.621 -5.381 -22.875 1.00 86.56 99 PRO A O 1
ATOM 805 N N . THR A 1 100 ? 24.746 -4.311 -22.238 1.00 91.88 100 THR A N 1
ATOM 806 C CA . THR A 1 100 ? 25.288 -2.945 -22.364 1.00 91.88 100 THR A CA 1
ATOM 807 C C . THR A 1 100 ? 25.303 -2.193 -21.045 1.00 91.88 100 THR A C 1
ATOM 809 O O . THR A 1 100 ? 26.296 -1.547 -20.722 1.00 91.88 100 THR A O 1
ATOM 812 N N . GLU A 1 101 ? 24.223 -2.290 -20.276 1.00 91.25 101 GLU A N 1
ATOM 813 C CA . GLU A 1 101 ? 24.026 -1.514 -19.056 1.00 91.25 101 GLU A CA 1
ATOM 814 C C . GLU A 1 101 ? 23.278 -2.347 -18.018 1.00 91.25 101 GLU A C 1
ATOM 816 O O . GLU A 1 101 ? 22.290 -3.004 -18.339 1.00 91.25 101 GLU A O 1
ATOM 821 N N . LEU A 1 102 ? 23.767 -2.331 -16.778 1.00 89.38 102 LEU A N 1
ATOM 822 C CA . LEU A 1 102 ? 23.057 -2.884 -15.632 1.00 89.38 102 LEU A CA 1
ATOM 823 C C . LEU A 1 102 ? 22.469 -1.714 -14.848 1.00 89.38 102 LEU A C 1
ATOM 825 O O . LEU A 1 102 ? 23.215 -0.935 -14.253 1.00 89.38 102 LEU A O 1
ATOM 829 N N . ARG A 1 103 ? 21.147 -1.585 -14.862 1.00 89.44 103 ARG A N 1
ATOM 830 C CA . ARG A 1 103 ? 20.440 -0.530 -14.143 1.00 89.44 103 ARG A CA 1
ATOM 831 C C . ARG A 1 103 ? 20.026 -1.026 -12.766 1.00 89.44 103 ARG A C 1
ATOM 833 O O . ARG A 1 103 ? 19.461 -2.108 -12.651 1.00 89.44 103 ARG A O 1
ATOM 840 N N . GLU A 1 104 ? 20.314 -0.239 -11.736 1.00 90.38 104 GLU A N 1
ATOM 841 C CA . GLU A 1 104 ? 19.860 -0.489 -10.366 1.00 90.38 104 GLU A CA 1
ATOM 842 C C . GLU A 1 104 ? 18.602 0.340 -10.084 1.00 90.38 104 GLU A C 1
ATOM 844 O O . GLU A 1 104 ? 18.576 1.547 -10.332 1.00 90.38 104 GLU A O 1
ATOM 849 N N . TYR A 1 105 ? 17.577 -0.311 -9.544 1.00 87.81 105 TYR A N 1
ATOM 850 C CA . TYR A 1 105 ? 16.371 0.305 -9.010 1.00 87.81 105 TYR A CA 1
ATOM 851 C C . TYR A 1 105 ? 16.338 0.061 -7.504 1.00 87.81 105 TYR A C 1
ATOM 853 O O . TYR A 1 105 ? 16.397 -1.081 -7.042 1.00 87.81 105 TYR A O 1
ATOM 861 N N . ARG A 1 106 ? 16.263 1.143 -6.733 1.00 88.62 106 ARG A N 1
ATOM 862 C CA . ARG A 1 106 ? 16.241 1.108 -5.273 1.00 88.62 106 ARG A CA 1
ATOM 863 C C . ARG A 1 106 ? 14.854 1.497 -4.787 1.00 88.62 106 ARG A C 1
ATOM 865 O O . ARG A 1 106 ? 14.408 2.604 -5.056 1.00 88.62 106 ARG A O 1
ATOM 872 N N . HIS A 1 107 ? 14.233 0.609 -4.024 1.00 89.31 107 HIS A N 1
ATOM 873 C CA . HIS A 1 107 ? 12.951 0.842 -3.369 1.00 89.31 107 HIS A CA 1
ATOM 874 C C . HIS A 1 107 ? 13.171 0.852 -1.858 1.00 89.31 107 HIS A C 1
ATOM 876 O O . HIS A 1 107 ? 13.738 -0.096 -1.303 1.00 89.31 107 HIS A O 1
ATOM 882 N N . GLU A 1 108 ? 12.764 1.928 -1.192 1.00 91.94 108 GLU A N 1
ATOM 883 C CA . GLU A 1 108 ? 12.841 2.046 0.262 1.00 91.94 108 GLU A CA 1
ATOM 884 C C . GLU A 1 108 ? 11.455 1.855 0.865 1.00 91.94 108 GLU A C 1
ATOM 886 O O . GLU A 1 108 ? 10.496 2.499 0.446 1.00 91.94 108 GLU A O 1
ATOM 891 N N . PHE A 1 109 ? 11.361 0.984 1.866 1.00 93.81 109 PHE A N 1
ATOM 892 C CA . PHE A 1 109 ? 10.119 0.715 2.571 1.00 93.81 109 PHE A CA 1
ATOM 893 C C . PHE A 1 109 ? 10.238 1.065 4.050 1.00 93.81 109 PHE A C 1
ATOM 895 O O . PHE A 1 109 ? 11.219 0.711 4.710 1.00 93.81 109 PHE A O 1
ATOM 902 N N . ILE A 1 110 ? 9.202 1.702 4.587 1.00 94.75 110 ILE A N 1
ATOM 903 C CA . ILE A 1 110 ? 8.957 1.795 6.027 1.00 94.75 110 ILE A CA 1
ATOM 904 C C . ILE A 1 110 ? 7.898 0.750 6.364 1.00 94.75 110 ILE A C 1
ATOM 906 O O . ILE A 1 110 ? 6.786 0.816 5.853 1.00 94.75 110 ILE A O 1
ATOM 910 N N . VAL A 1 111 ? 8.245 -0.228 7.195 1.00 95.88 111 VAL A N 1
ATOM 911 C CA . VAL A 1 111 ? 7.375 -1.354 7.559 1.00 95.88 111 VAL A CA 1
ATOM 912 C C . VAL A 1 111 ? 6.917 -1.192 9.001 1.00 95.88 111 VAL A C 1
ATOM 914 O O . VAL A 1 111 ? 7.755 -1.044 9.891 1.00 95.88 111 VAL A O 1
ATOM 917 N N . PHE A 1 112 ? 5.609 -1.259 9.225 1.00 95.06 112 PHE A N 1
ATOM 918 C CA . PHE A 1 112 ? 4.966 -1.197 10.533 1.00 95.06 112 PHE A CA 1
ATOM 919 C C . PHE A 1 112 ? 4.465 -2.586 10.936 1.00 95.06 112 PHE A C 1
ATOM 921 O O . PHE A 1 112 ? 3.929 -3.329 10.115 1.00 95.06 112 PHE A O 1
ATOM 928 N N . GLU A 1 113 ? 4.612 -2.940 12.211 1.00 89.69 113 GLU A N 1
ATOM 929 C CA . GLU A 1 113 ? 4.134 -4.233 12.726 1.00 89.69 113 GLU A CA 1
ATOM 930 C C . GLU A 1 113 ? 2.746 -4.141 13.383 1.00 89.69 113 GLU A C 1
ATOM 932 O O . GLU A 1 113 ? 2.069 -5.156 13.544 1.00 89.69 113 GLU A O 1
ATOM 937 N N . ASP A 1 114 ? 2.301 -2.938 13.754 1.00 91.31 114 ASP A N 1
ATOM 938 C CA . ASP A 1 114 ? 1.144 -2.726 14.630 1.00 91.31 114 ASP A CA 1
ATOM 939 C C . ASP A 1 114 ? 0.227 -1.556 14.224 1.00 91.31 114 ASP A C 1
ATOM 941 O O . ASP A 1 114 ? -0.718 -1.234 14.951 1.00 91.31 114 ASP A O 1
ATOM 945 N N . LEU A 1 115 ? 0.444 -0.946 13.054 1.00 95.19 115 LEU A N 1
ATOM 946 C CA . LEU A 1 115 ? -0.319 0.223 12.610 1.00 95.19 115 LEU A CA 1
ATOM 947 C C . LEU A 1 115 ? -1.697 -0.167 12.047 1.00 95.19 115 LEU A C 1
ATOM 949 O O . LEU A 1 115 ? -1.871 -0.395 10.850 1.00 95.19 115 LEU A O 1
ATOM 953 N N . VAL A 1 116 ? -2.686 -0.249 12.938 1.00 96.38 116 VAL A N 1
ATOM 954 C CA . VAL A 1 116 ? -4.093 -0.528 12.600 1.00 96.38 116 VAL A CA 1
ATOM 955 C C . VAL A 1 116 ? -4.775 0.726 12.058 1.00 96.38 116 VAL A C 1
ATOM 957 O O . VAL A 1 116 ? -4.684 1.794 12.663 1.00 96.38 116 VAL A O 1
ATOM 960 N N . ILE A 1 117 ? -5.528 0.575 10.968 1.00 97.00 117 ILE A N 1
ATOM 961 C CA . ILE A 1 117 ? -6.273 1.667 10.334 1.00 97.00 117 ILE A CA 1
ATOM 962 C C . ILE A 1 117 ? -7.761 1.531 10.667 1.00 97.00 117 ILE A C 1
ATOM 964 O O . ILE A 1 117 ? -8.375 0.543 10.262 1.00 97.00 117 ILE A O 1
ATOM 968 N N . PRO A 1 118 ? -8.379 2.490 11.385 1.00 97.31 118 PRO A N 1
ATOM 969 C CA . PRO A 1 118 ? -9.770 2.396 11.827 1.00 97.31 118 PRO A CA 1
ATOM 970 C C . PRO A 1 118 ? -10.784 2.744 10.716 1.00 97.31 118 PRO A C 1
ATOM 972 O O . PRO A 1 118 ? -11.792 3.394 10.976 1.00 97.31 118 PRO A O 1
ATOM 975 N N . PHE A 1 119 ? -10.546 2.278 9.489 1.00 97.50 119 PHE A N 1
ATOM 976 C CA . PHE A 1 119 ? -11.366 2.573 8.312 1.00 97.50 119 PHE A CA 1
ATOM 977 C C . PHE A 1 119 ? -12.781 1.975 8.399 1.00 97.50 119 PHE A C 1
ATOM 979 O O . PHE A 1 119 ? -12.983 0.830 8.815 1.00 97.50 119 PHE A O 1
ATOM 986 N N . SER A 1 120 ? -13.771 2.749 7.979 1.00 98.12 120 SER A N 1
ATOM 987 C CA . SER A 1 120 ? -15.183 2.405 7.868 1.00 98.12 120 SER A CA 1
ATOM 988 C C . SER A 1 120 ? -15.689 2.751 6.467 1.00 98.12 120 SER A C 1
ATOM 990 O O . SER A 1 120 ? -15.887 3.916 6.120 1.00 98.12 120 SER A O 1
ATOM 992 N N . GLY A 1 121 ? -15.952 1.729 5.660 1.00 97.50 121 GLY A N 1
ATOM 993 C CA . GLY A 1 121 ? -16.300 1.911 4.254 1.00 97.50 121 GLY A CA 1
ATOM 994 C C . GLY A 1 121 ? -16.063 0.657 3.425 1.00 97.50 121 GLY A C 1
ATOM 995 O O . GLY A 1 121 ? -15.949 -0.438 3.977 1.00 97.50 121 GLY A O 1
ATOM 996 N N . SER A 1 122 ? -15.984 0.819 2.107 1.00 97.75 122 SER A N 1
ATOM 997 C CA . SER A 1 122 ? -15.587 -0.237 1.177 1.00 97.75 122 SER A CA 1
ATOM 998 C C . SER A 1 122 ? -14.245 0.064 0.515 1.00 97.75 122 SER A C 1
ATOM 1000 O O . SER A 1 122 ? -13.930 1.209 0.177 1.00 97.75 122 SER A O 1
ATOM 1002 N N . MET A 1 123 ? -13.455 -0.990 0.340 1.00 97.19 123 MET A N 1
ATOM 1003 C CA . MET A 1 123 ? -12.206 -0.999 -0.412 1.00 97.19 123 MET A CA 1
ATOM 1004 C C . MET A 1 123 ? -12.410 -1.879 -1.641 1.00 97.19 123 MET A C 1
ATOM 1006 O O . MET A 1 123 ? -12.746 -3.054 -1.499 1.00 97.19 123 MET A O 1
ATOM 1010 N N . HIS A 1 124 ? -12.245 -1.296 -2.825 1.00 97.31 124 HIS A N 1
ATOM 1011 C CA . HIS A 1 124 ? -12.394 -1.990 -4.101 1.00 97.31 124 HIS A CA 1
ATOM 1012 C C . HIS A 1 124 ? -11.019 -2.417 -4.590 1.00 97.31 124 HIS A C 1
ATOM 1014 O O . HIS A 1 124 ? -10.100 -1.597 -4.664 1.00 97.31 124 HIS A O 1
ATOM 1020 N N . LEU A 1 125 ? -10.896 -3.705 -4.871 1.00 96.81 125 LEU A N 1
ATOM 1021 C CA . LEU A 1 125 ? -9.650 -4.380 -5.164 1.00 96.81 125 LEU A CA 1
ATOM 1022 C C . LEU A 1 125 ? -9.745 -5.090 -6.505 1.00 96.81 125 LEU A C 1
ATOM 1024 O O . LEU A 1 125 ? -10.746 -5.753 -6.780 1.00 96.81 125 LEU A O 1
ATOM 1028 N N . SER A 1 126 ? -8.655 -5.071 -7.260 1.00 95.31 126 SER A N 1
ATOM 1029 C CA . SER A 1 126 ? -8.482 -5.956 -8.405 1.00 95.31 126 SER A CA 1
ATOM 1030 C C . SER A 1 126 ? -7.141 -6.674 -8.351 1.00 95.31 126 SER A C 1
ATOM 1032 O O . SER A 1 126 ? -6.236 -6.311 -7.593 1.00 95.31 126 SER A O 1
ATOM 1034 N N . THR A 1 127 ? -6.993 -7.724 -9.157 1.00 92.19 127 THR A N 1
ATOM 1035 C CA . THR A 1 127 ? -5.739 -8.480 -9.265 1.00 92.19 127 THR A CA 1
ATOM 1036 C C . THR A 1 127 ? -4.529 -7.559 -9.443 1.00 92.19 127 THR A C 1
ATOM 1038 O O . THR A 1 127 ? -4.485 -6.742 -10.361 1.00 92.19 127 THR A O 1
ATOM 1041 N N . TYR A 1 128 ? -3.531 -7.714 -8.568 1.00 90.06 128 TYR A N 1
ATOM 1042 C CA . TYR A 1 128 ? -2.251 -7.020 -8.688 1.00 90.06 128 TYR A CA 1
ATOM 1043 C C . TYR A 1 128 ? -1.374 -7.690 -9.749 1.00 90.06 128 TYR A C 1
ATOM 1045 O O . TYR A 1 128 ? -1.136 -8.901 -9.694 1.00 90.06 128 TYR A O 1
ATOM 1053 N N . LEU A 1 129 ? -0.855 -6.898 -10.685 1.00 84.31 129 LEU A N 1
ATOM 1054 C CA . LEU A 1 129 ? 0.046 -7.351 -11.742 1.00 84.31 129 LEU A CA 1
ATOM 1055 C C . LEU A 1 129 ? 1.381 -6.601 -11.616 1.00 84.31 129 LEU A C 1
ATOM 1057 O O . LEU A 1 129 ? 1.451 -5.414 -11.915 1.00 84.31 129 LEU A O 1
ATOM 1061 N N . ASP A 1 130 ? 2.432 -7.294 -11.166 1.00 80.69 130 ASP A N 1
ATOM 1062 C CA . ASP A 1 130 ? 3.816 -6.794 -11.188 1.00 80.69 130 ASP A CA 1
ATOM 1063 C C . ASP A 1 130 ? 4.639 -7.628 -12.165 1.00 80.69 130 ASP A C 1
ATOM 1065 O O . ASP A 1 130 ? 4.847 -8.830 -11.959 1.00 80.69 130 ASP A O 1
ATOM 1069 N N . ASP A 1 131 ? 5.126 -6.970 -13.214 1.00 71.56 131 ASP A N 1
ATOM 1070 C CA . ASP A 1 131 ? 5.962 -7.566 -14.256 1.00 71.56 131 ASP A CA 1
ATOM 1071 C C . ASP A 1 131 ? 7.291 -8.111 -13.705 1.00 71.56 131 ASP A C 1
ATOM 1073 O O . ASP A 1 131 ? 7.917 -8.970 -14.322 1.00 71.56 131 ASP A O 1
ATOM 1077 N N . TRP A 1 132 ? 7.721 -7.666 -12.519 1.00 75.81 132 TRP A N 1
ATOM 1078 C CA . TRP A 1 132 ? 8.899 -8.198 -11.830 1.00 75.81 132 TRP A CA 1
ATOM 1079 C C . TRP A 1 132 ? 8.619 -9.472 -11.033 1.00 75.81 132 TRP A C 1
ATOM 1081 O O . TRP A 1 132 ? 9.552 -10.208 -10.707 1.00 75.81 132 TRP A O 1
ATOM 1091 N N . GLU A 1 133 ? 7.359 -9.733 -10.684 1.00 76.69 133 GLU A N 1
ATOM 1092 C CA . GLU A 1 133 ? 6.953 -10.912 -9.910 1.00 76.69 133 GLU A CA 1
ATOM 1093 C C . GLU A 1 133 ? 6.488 -12.064 -10.811 1.00 76.69 133 GLU A C 1
ATOM 1095 O O . GLU A 1 133 ? 6.192 -13.157 -10.319 1.00 76.69 133 GLU A O 1
ATOM 1100 N N . ARG A 1 134 ? 6.451 -11.854 -12.134 1.00 76.69 134 ARG A N 1
ATOM 1101 C CA . ARG A 1 134 ? 5.945 -12.823 -13.110 1.00 76.69 134 ARG A CA 1
ATOM 1102 C C . ARG A 1 134 ? 6.918 -13.037 -14.275 1.00 76.69 134 ARG A C 1
ATOM 1104 O O . ARG A 1 134 ? 7.590 -12.104 -14.700 1.00 76.69 134 ARG A O 1
ATOM 1111 N N . PRO A 1 135 ? 7.009 -14.262 -14.827 1.00 79.25 135 PRO A N 1
ATOM 1112 C CA . PRO A 1 135 ? 7.738 -14.485 -16.072 1.00 79.25 135 PRO A CA 1
ATOM 1113 C C . PRO A 1 135 ? 7.114 -13.680 -17.218 1.00 79.25 135 PRO A C 1
ATOM 1115 O O . PRO A 1 135 ? 5.894 -13.684 -17.360 1.00 79.25 135 PRO A O 1
ATOM 1118 N N . GLN A 1 136 ? 7.947 -13.072 -18.068 1.00 74.75 136 GLN A N 1
ATOM 1119 C CA . GLN A 1 136 ? 7.491 -12.271 -19.218 1.00 74.75 136 GLN A CA 1
ATOM 1120 C C . GLN A 1 136 ? 6.610 -13.059 -20.202 1.00 74.75 136 GLN A C 1
ATOM 1122 O O . GLN A 1 136 ? 5.744 -12.481 -20.847 1.00 74.75 136 GLN A O 1
ATOM 1127 N N . ASP A 1 137 ? 6.814 -14.375 -20.292 1.00 79.50 137 ASP A N 1
ATOM 1128 C CA . ASP A 1 137 ? 6.085 -15.255 -21.212 1.00 79.50 137 ASP A CA 1
ATOM 1129 C C . ASP A 1 137 ? 4.845 -15.920 -20.577 1.00 79.50 137 ASP A C 1
ATOM 1131 O O . ASP A 1 137 ? 4.239 -16.801 -21.186 1.00 79.50 137 ASP A O 1
ATOM 1135 N N . ALA A 1 138 ? 4.492 -15.585 -19.330 1.00 80.81 138 ALA A N 1
ATOM 1136 C CA . ALA A 1 138 ? 3.334 -16.175 -18.662 1.00 80.81 138 ALA A CA 1
ATOM 1137 C C . ALA A 1 138 ? 2.025 -15.511 -19.115 1.00 80.81 138 ALA A C 1
ATOM 1139 O O . ALA A 1 138 ? 1.931 -14.285 -19.130 1.00 80.81 138 ALA A O 1
ATOM 1140 N N . ASP A 1 139 ? 0.993 -16.319 -19.383 1.00 82.75 139 ASP A N 1
ATOM 1141 C CA . ASP A 1 139 ? -0.353 -15.822 -19.698 1.00 82.75 139 ASP A CA 1
ATOM 1142 C C . ASP A 1 139 ? -0.856 -14.862 -18.611 1.00 82.75 139 ASP A C 1
ATOM 1144 O O . ASP A 1 139 ? -0.664 -15.111 -17.415 1.00 82.75 139 ASP A O 1
ATOM 1148 N N . GLU A 1 140 ? -1.501 -13.765 -19.016 1.00 80.56 140 GLU A N 1
ATOM 1149 C CA . GLU A 1 140 ? -2.156 -12.841 -18.089 1.00 80.56 140 GLU A CA 1
ATOM 1150 C C . GLU A 1 140 ? -3.231 -13.582 -17.275 1.00 80.56 140 GLU A C 1
ATOM 1152 O O . GLU A 1 140 ? -4.088 -14.257 -17.857 1.00 80.56 140 GLU A O 1
ATOM 1157 N N . PRO A 1 141 ? -3.191 -13.504 -15.931 1.00 79.31 141 PRO A N 1
ATOM 1158 C CA . PRO A 1 141 ? -4.219 -14.099 -15.107 1.00 79.31 141 PRO A CA 1
ATOM 1159 C C . PRO A 1 141 ? -5.542 -13.366 -15.354 1.00 79.31 141 PRO A C 1
ATOM 1161 O O . PRO A 1 141 ? -5.542 -12.190 -15.731 1.00 79.31 141 PRO A O 1
ATOM 1164 N N . PRO A 1 142 ? -6.679 -14.039 -15.122 1.00 84.25 142 PRO A N 1
ATOM 1165 C CA . PRO A 1 142 ? -7.957 -13.350 -15.104 1.00 84.25 142 PRO A CA 1
ATOM 1166 C C . PRO A 1 142 ? -7.922 -12.230 -14.059 1.00 84.25 142 PRO A C 1
ATOM 1168 O O . PRO A 1 142 ? -7.352 -12.399 -12.980 1.00 84.25 142 PRO A O 1
ATOM 1171 N N . ILE A 1 143 ? -8.535 -11.098 -14.396 1.00 87.69 143 ILE A N 1
ATOM 1172 C CA . ILE A 1 143 ? -8.753 -10.010 -13.446 1.00 87.69 143 ILE A CA 1
ATOM 1173 C C . ILE A 1 143 ? -9.896 -10.449 -12.531 1.00 87.69 143 ILE A C 1
ATOM 1175 O O . ILE A 1 143 ? -11.031 -10.600 -12.976 1.00 87.69 143 ILE A O 1
ATOM 1179 N N . GLU A 1 144 ? -9.563 -10.700 -11.274 1.00 91.25 144 GLU A N 1
ATOM 1180 C CA . GLU A 1 144 ? -10.506 -10.893 -10.178 1.00 91.25 144 GLU A CA 1
ATOM 1181 C C . GLU A 1 144 ? -10.782 -9.528 -9.540 1.00 91.25 144 GLU A C 1
ATOM 1183 O O . GLU A 1 144 ? -9.844 -8.759 -9.305 1.00 91.25 144 GLU A O 1
ATOM 1188 N N . GLU A 1 145 ? -12.051 -9.242 -9.247 1.00 94.94 145 GLU A N 1
ATOM 1189 C CA . GLU A 1 145 ? -12.482 -8.046 -8.524 1.00 94.94 145 GLU A CA 1
ATOM 1190 C C . GLU A 1 145 ? -13.083 -8.451 -7.177 1.00 94.94 145 GLU A C 1
ATOM 1192 O O . GLU A 1 145 ? -13.889 -9.381 -7.078 1.00 94.94 145 GLU A O 1
ATOM 1197 N N . VAL A 1 146 ? -12.666 -7.752 -6.126 1.00 96.25 146 VAL A N 1
ATOM 1198 C CA . VAL A 1 146 ? -13.030 -8.044 -4.743 1.00 96.25 146 VAL A CA 1
ATOM 1199 C C . VAL A 1 146 ? -13.389 -6.744 -4.030 1.00 96.25 146 VAL A C 1
ATOM 1201 O O . VAL A 1 146 ? -12.685 -5.742 -4.148 1.00 96.25 146 VAL A O 1
ATOM 1204 N N . ILE A 1 147 ? -14.466 -6.749 -3.249 1.00 97.81 147 ILE A N 1
ATOM 1205 C CA . ILE A 1 147 ? -14.858 -5.618 -2.405 1.00 97.81 147 ILE A CA 1
ATOM 1206 C C . ILE A 1 147 ? -14.805 -6.050 -0.943 1.00 97.81 147 ILE A C 1
ATOM 1208 O O . ILE A 1 147 ? -15.445 -7.017 -0.529 1.00 97.81 147 ILE A O 1
ATOM 1212 N N . LEU A 1 148 ? -14.034 -5.312 -0.148 1.00 97.81 148 LEU A N 1
ATOM 1213 C CA . LEU A 1 148 ? -13.906 -5.524 1.290 1.00 97.81 148 LEU A CA 1
ATOM 1214 C C . LEU A 1 148 ? -14.643 -4.424 2.050 1.00 97.81 148 LEU A C 1
ATOM 1216 O O . LEU A 1 148 ? -14.335 -3.240 1.890 1.00 97.81 148 LEU A O 1
ATOM 1220 N N . HIS A 1 149 ? -15.577 -4.806 2.919 1.00 98.25 149 HIS A N 1
ATOM 1221 C CA . HIS A 1 149 ? -16.339 -3.870 3.743 1.00 98.25 149 HIS A CA 1
ATOM 1222 C C . HIS A 1 149 ? -15.815 -3.846 5.174 1.00 98.25 149 HIS A C 1
ATOM 1224 O O . HIS A 1 149 ? -15.825 -4.860 5.874 1.00 98.25 149 HIS A O 1
ATOM 1230 N N . PHE A 1 150 ? -15.420 -2.667 5.645 1.00 98.38 150 PHE A N 1
ATOM 1231 C CA . PHE A 1 150 ? -14.857 -2.466 6.975 1.00 98.38 150 PHE A CA 1
ATOM 1232 C C . PHE A 1 150 ? -15.754 -1.608 7.858 1.00 98.38 150 PHE A C 1
ATOM 1234 O O . PHE A 1 150 ? -16.465 -0.708 7.405 1.00 98.38 150 PHE A O 1
ATOM 1241 N N . LYS A 1 151 ? -15.660 -1.855 9.162 1.00 98.06 151 LYS A N 1
ATOM 1242 C CA . LYS A 1 151 ? -16.201 -0.997 10.210 1.00 98.06 151 LYS A CA 1
ATOM 1243 C C . LYS A 1 151 ? -15.146 -0.800 11.288 1.00 98.06 151 LYS A C 1
ATOM 1245 O O . LYS A 1 151 ? -14.809 -1.745 11.999 1.00 98.06 151 LYS A O 1
ATOM 1250 N N . ASN A 1 152 ? -14.664 0.430 11.440 1.00 97.25 152 ASN A N 1
ATOM 1251 C CA . ASN A 1 152 ? -13.628 0.801 12.404 1.00 97.25 152 ASN A CA 1
ATOM 1252 C C . ASN A 1 152 ? -12.384 -0.108 12.318 1.00 97.25 152 ASN A C 1
ATOM 1254 O O . ASN A 1 152 ? -11.895 -0.621 13.326 1.00 97.25 152 ASN A O 1
ATOM 1258 N N . GLY A 1 153 ? -11.928 -0.363 11.093 1.00 96.50 153 GLY A N 1
ATOM 1259 C CA . GLY A 1 153 ? -10.777 -1.202 10.773 1.00 96.50 153 GLY A CA 1
ATOM 1260 C C . GLY A 1 153 ? -11.041 -2.701 10.819 1.00 96.50 153 GLY A C 1
ATOM 1261 O O . GLY A 1 153 ? -10.109 -3.467 10.601 1.00 96.50 153 GLY A O 1
ATOM 1262 N N . VAL A 1 154 ? -12.276 -3.132 11.103 1.00 97.94 154 VAL A N 1
ATOM 1263 C CA . VAL A 1 154 ? -12.647 -4.550 11.192 1.00 97.94 154 VAL A CA 1
ATOM 1264 C C . VAL A 1 154 ? -13.440 -4.976 9.960 1.00 97.94 154 VAL A C 1
ATOM 1266 O O . VAL A 1 154 ? -14.510 -4.420 9.704 1.00 97.94 154 VAL A O 1
ATOM 1269 N N . LEU A 1 155 ? -12.954 -5.978 9.230 1.00 97.75 155 LEU A N 1
ATOM 1270 C CA . LEU A 1 155 ? -13.623 -6.586 8.083 1.00 97.75 155 LEU A CA 1
ATOM 1271 C C . LEU A 1 155 ? -14.959 -7.199 8.525 1.00 97.75 155 LEU A C 1
ATOM 1273 O O . LEU A 1 155 ? -15.011 -8.002 9.454 1.00 97.75 155 LEU A O 1
ATOM 1277 N N . GLN A 1 156 ? -16.043 -6.784 7.877 1.00 97.75 156 GLN A N 1
ATOM 1278 C CA . GLN A 1 156 ? -17.403 -7.251 8.147 1.00 97.75 156 GLN A CA 1
ATOM 1279 C C . GLN A 1 156 ? -17.904 -8.192 7.056 1.00 97.75 156 GLN A C 1
ATOM 1281 O O . GLN A 1 156 ? -18.564 -9.184 7.358 1.00 97.75 156 GLN A O 1
ATOM 1286 N N . GLU A 1 157 ? -17.612 -7.860 5.802 1.00 95.88 157 GLU A N 1
ATOM 1287 C CA . GLU A 1 157 ? -18.188 -8.517 4.635 1.00 95.88 157 GLU A CA 1
ATOM 1288 C C . GLU A 1 157 ? -17.210 -8.476 3.457 1.00 95.88 157 GLU A C 1
ATOM 1290 O O . GLU A 1 157 ? -16.372 -7.573 3.356 1.00 95.88 157 GLU A O 1
ATOM 1295 N N . LEU A 1 158 ? -17.321 -9.493 2.607 1.00 95.12 158 LEU A N 1
ATOM 1296 C CA . LEU A 1 158 ? -16.539 -9.718 1.401 1.00 95.12 158 LEU A CA 1
ATOM 1297 C C . LEU A 1 158 ? -17.522 -9.964 0.253 1.00 95.12 158 LEU A C 1
ATOM 1299 O O . LEU A 1 158 ? -18.368 -10.855 0.362 1.00 95.12 158 LEU A O 1
ATOM 1303 N N . GLU A 1 159 ? -17.375 -9.217 -0.836 1.00 94.50 159 GLU A N 1
ATOM 1304 C CA . GLU A 1 159 ? -18.081 -9.452 -2.096 1.00 94.50 159 GLU A CA 1
ATOM 1305 C C . GLU A 1 159 ? -17.057 -9.802 -3.188 1.00 94.50 159 GLU A C 1
ATOM 1307 O O . GLU A 1 159 ? -16.076 -9.084 -3.379 1.00 94.50 159 GLU A O 1
ATOM 1312 N N . GLU A 1 160 ? -17.277 -10.912 -3.891 1.00 88.94 160 GLU A N 1
ATOM 1313 C CA . GLU A 1 160 ? -16.456 -11.371 -5.021 1.00 88.94 160 GLU A CA 1
ATOM 1314 C C . GLU A 1 160 ? -17.305 -11.289 -6.298 1.00 88.94 160 GLU A C 1
ATOM 1316 O O . GLU A 1 160 ? -18.472 -11.705 -6.279 1.00 88.94 160 GLU A O 1
ATOM 1321 N N . ALA A 1 161 ? -16.748 -10.727 -7.375 1.00 72.69 161 ALA A N 1
ATOM 1322 C CA . ALA A 1 161 ? -17.435 -10.551 -8.661 1.00 72.69 161 ALA A CA 1
ATOM 1323 C C . ALA A 1 161 ? -17.152 -11.684 -9.662 1.00 72.69 161 ALA A C 1
ATOM 1325 O O . ALA A 1 161 ? -16.007 -12.190 -9.702 1.00 72.69 161 ALA A O 1
#

Sequence (161 aa):
MTQQIPDICQFDGRKYQIDAWYGDTDCIPSSEALGFTTESEHTANWEGRIDHFQVCGDKLYLFKLEVNLSEGSKDYLPQGARKEVLLRYEQFTDFSGKPTELREYRHEFIVFEDLVIPFSGSMHLSTYLDDWERPQDADEPPIEEVILHFKNGVLQELEEA

Radius of gyration: 17.56 Å; chains: 1; bounding box: 44×32×47 Å

Foldseek 3Di:
DQDADFAWEADPNAIWGFPDWDFPPVLPDACVSQPFAADLPSRNDPRQKHFYWYCDDFFIFSFKIFTHGDPVCPPPAGPQKDKDKDKDWDFDADPVRHTDDIDIDITIMIGHDDGTRQTAGKTKTWHDDDPVVDDPPDDDDDIWIKIFGDHGRGTDDIDTD